Protein AF-W9GMM9-F1 (afdb_monomer)

pLDDT: mean 70.07, std 16.11, range [43.91, 92.75]

Sequence (84 aa):
MTREDEGAKDLLDTDLRDEIELVSDLVVAASSTDRHFTPDEVDVLLGLRRQQGQPADASTGTGSPTVPHGDTDEGGSPRHTADQ

Mean predicted aligned error: 19.05 Å

Radius of gyration: 26.24 Å; Cα contacts (8 Å, |Δi|>4): 10; chains: 1; bounding box: 82×36×45 Å

Secondary structure (DSSP, 8-state):
--HHHHHHHHTTSHHHHHHHHHHHHHHHHHHTSSSPPPHHHHHHHTT-S--TT-------------------------------

Foldseek 3Di:
DDPVVVVVVVCVDVVVVVVVVVVVVVVVVQVPDPDHDDPVRVCVVVVVDDPPPDPPPPPDDDDDDDDDDDPPPPDDDDDPDDDD

Organism: NCBI:txid584657

Structure (mmCIF, N/CA/C/O backbone):
data_AF-W9GMM9-F1
#
_entry.id   AF-W9GMM9-F1
#
loop_
_atom_site.group_PDB
_atom_site.id
_atom_site.type_symbol
_atom_site.label_atom_id
_atom_site.label_alt_id
_atom_site.label_comp_id
_atom_site.label_asym_id
_atom_site.label_entity_id
_atom_site.label_seq_id
_atom_site.pdbx_PDB_ins_code
_atom_site.Cartn_x
_atom_site.Cartn_y
_atom_site.Cartn_z
_atom_site.occupancy
_atom_site.B_iso_or_equiv
_atom_site.auth_seq_id
_atom_site.auth_comp_id
_atom_site.auth_asym_id
_atom_site.auth_atom_id
_atom_site.pdbx_PDB_model_num
ATOM 1 N N . MET A 1 1 ? 31.859 5.307 -17.843 1.00 43.91 1 MET A N 1
ATOM 2 C CA . MET A 1 1 ? 30.417 5.256 -17.543 1.00 43.91 1 MET A CA 1
ATOM 3 C C . MET A 1 1 ? 30.302 4.641 -16.165 1.00 43.91 1 MET A C 1
ATOM 5 O O . MET A 1 1 ? 30.816 3.549 -15.957 1.00 43.91 1 MET A O 1
ATOM 9 N N . THR A 1 2 ? 29.845 5.426 -15.200 1.00 51.88 2 THR A N 1
ATOM 10 C CA . THR A 1 2 ? 29.733 5.063 -13.783 1.00 51.88 2 THR A CA 1
ATOM 11 C C . THR A 1 2 ? 28.454 4.251 -13.577 1.00 51.88 2 THR A C 1
ATOM 13 O O . THR A 1 2 ? 27.428 4.588 -14.152 1.00 51.88 2 THR A O 1
ATOM 16 N N . ARG A 1 3 ? 28.501 3.189 -12.761 1.00 58.81 3 ARG A N 1
ATOM 17 C CA . ARG A 1 3 ? 27.347 2.313 -12.438 1.00 58.81 3 ARG A CA 1
ATOM 18 C C . ARG A 1 3 ? 26.091 3.068 -11.976 1.00 58.81 3 ARG A C 1
ATOM 20 O O . ARG A 1 3 ? 24.983 2.578 -12.135 1.00 58.81 3 ARG A O 1
ATOM 27 N N . GLU A 1 4 ? 26.277 4.254 -11.409 1.00 58.84 4 GLU A N 1
ATOM 28 C CA . GLU A 1 4 ? 25.217 5.148 -10.929 1.00 58.84 4 GLU A CA 1
ATOM 29 C C . GLU A 1 4 ? 24.354 5.714 -12.076 1.00 58.84 4 GLU A C 1
ATOM 31 O O . GLU A 1 4 ? 23.162 5.938 -11.896 1.00 58.84 4 GLU A O 1
ATOM 36 N N . ASP A 1 5 ? 24.931 5.874 -13.272 1.00 54.00 5 ASP A N 1
ATOM 37 C CA . ASP A 1 5 ? 24.247 6.363 -14.482 1.00 54.00 5 ASP A CA 1
ATOM 38 C C . ASP A 1 5 ? 23.360 5.277 -15.130 1.00 54.00 5 ASP A C 1
ATOM 40 O O . ASP A 1 5 ? 22.402 5.583 -15.837 1.00 54.00 5 ASP A O 1
ATOM 44 N N . GLU A 1 6 ? 23.655 3.992 -14.890 1.00 54.12 6 GLU A N 1
ATOM 45 C CA . GLU A 1 6 ? 22.840 2.871 -15.386 1.00 54.12 6 GLU A CA 1
ATOM 46 C C . GLU A 1 6 ? 21.562 2.692 -14.552 1.00 54.12 6 GLU A C 1
ATOM 48 O O . GLU A 1 6 ? 20.488 2.542 -15.128 1.00 54.12 6 GLU A O 1
ATOM 53 N N . GLY A 1 7 ? 21.641 2.817 -13.219 1.00 58.03 7 GLY A N 1
ATOM 54 C CA . GLY A 1 7 ? 20.459 2.784 -12.341 1.00 58.03 7 GLY A CA 1
ATOM 55 C C . GLY A 1 7 ? 19.539 4.002 -12.506 1.00 58.03 7 GLY A C 1
ATOM 56 O O . GLY A 1 7 ? 18.324 3.891 -12.376 1.00 58.03 7 GLY A O 1
ATOM 57 N N . ALA A 1 8 ? 20.095 5.162 -12.870 1.00 55.97 8 ALA A N 1
ATOM 58 C CA . ALA A 1 8 ? 19.312 6.354 -13.205 1.00 55.97 8 ALA A CA 1
ATOM 59 C C . ALA A 1 8 ? 18.533 6.220 -14.529 1.00 55.97 8 ALA A C 1
ATOM 61 O O . ALA A 1 8 ? 17.516 6.886 -14.719 1.00 55.97 8 ALA A O 1
ATOM 62 N N . LYS A 1 9 ? 18.999 5.363 -15.445 1.00 56.94 9 LYS A N 1
ATOM 63 C CA . LYS A 1 9 ? 18.335 5.072 -16.722 1.00 56.94 9 LYS A CA 1
ATOM 64 C C . LYS A 1 9 ? 17.178 4.085 -16.571 1.00 56.94 9 LYS A C 1
ATOM 66 O O . LYS A 1 9 ? 16.187 4.232 -17.275 1.00 56.94 9 LYS A O 1
ATOM 71 N N . ASP A 1 10 ? 17.308 3.151 -15.633 1.00 59.41 10 ASP A N 1
ATOM 72 C CA . ASP A 1 10 ? 16.276 2.179 -15.240 1.00 59.41 10 ASP A CA 1
ATOM 73 C C . ASP A 1 10 ? 15.053 2.883 -14.617 1.00 59.41 10 ASP A C 1
ATOM 75 O O . ASP A 1 10 ? 13.905 2.532 -14.855 1.00 59.41 10 ASP A O 1
ATOM 79 N N . LEU A 1 11 ? 15.290 4.000 -13.919 1.00 56.56 11 LEU A N 1
ATOM 80 C CA . LEU A 1 11 ? 14.236 4.844 -13.351 1.00 56.56 11 LEU A CA 1
ATOM 81 C C . LEU A 1 11 ? 13.461 5.697 -14.392 1.00 56.56 11 LEU A C 1
ATOM 83 O O . LEU A 1 11 ? 12.473 6.355 -14.063 1.00 56.56 11 LEU A O 1
ATOM 87 N N . LEU A 1 12 ? 13.924 5.747 -15.645 1.00 61.97 12 LEU A N 1
ATOM 88 C CA . LEU A 1 12 ? 13.220 6.381 -16.773 1.00 61.97 12 LEU A CA 1
ATOM 89 C C . LEU A 1 12 ? 12.485 5.348 -17.642 1.00 61.97 12 LEU A C 1
ATOM 91 O O . LEU A 1 12 ? 11.851 5.730 -18.631 1.00 61.97 12 LEU A O 1
ATOM 95 N N . ASP A 1 13 ? 12.600 4.068 -17.287 1.00 67.31 13 ASP A N 1
ATOM 96 C CA . ASP A 1 13 ? 11.965 2.950 -17.961 1.00 67.31 13 ASP A CA 1
ATOM 97 C C . ASP A 1 13 ? 10.484 2.873 -17.567 1.00 67.31 13 ASP A C 1
ATOM 99 O O . ASP A 1 13 ? 10.074 3.296 -16.483 1.00 67.31 13 ASP A O 1
ATOM 103 N N . THR A 1 14 ? 9.645 2.404 -18.481 1.00 74.69 14 THR A N 1
ATOM 104 C CA . THR A 1 14 ? 8.176 2.468 -18.328 1.00 74.69 14 THR A CA 1
ATOM 105 C C . THR A 1 14 ? 7.705 1.697 -17.093 1.00 74.69 14 THR A C 1
ATOM 107 O O . THR A 1 14 ? 6.784 2.136 -16.410 1.00 74.69 14 THR A O 1
ATOM 110 N N . ASP A 1 15 ? 8.431 0.639 -16.740 1.00 81.50 15 ASP A N 1
ATOM 111 C CA . ASP A 1 15 ? 8.189 -0.184 -15.559 1.00 81.50 15 ASP A CA 1
ATOM 112 C C . ASP A 1 15 ? 8.300 0.617 -14.252 1.00 81.50 15 ASP A C 1
ATOM 114 O O . ASP A 1 15 ? 7.480 0.430 -13.352 1.00 81.50 15 ASP A O 1
ATOM 118 N N . LEU A 1 16 ? 9.236 1.575 -14.148 1.00 83.12 16 LEU A N 1
ATOM 119 C CA . LEU A 1 16 ? 9.283 2.439 -12.965 1.00 83.12 16 LEU A CA 1
ATOM 120 C C . LEU A 1 16 ? 8.069 3.368 -12.917 1.00 83.12 16 LEU A C 1
ATOM 122 O O . LEU A 1 16 ? 7.520 3.627 -11.848 1.00 83.12 16 LEU A O 1
ATOM 126 N N . ARG A 1 17 ? 7.640 3.910 -14.060 1.00 83.94 17 ARG A N 1
ATOM 127 C CA . ARG A 1 17 ? 6.456 4.778 -14.079 1.00 83.94 17 ARG A CA 1
ATOM 128 C C . ARG A 1 17 ? 5.234 4.027 -13.555 1.00 83.94 17 ARG A C 1
ATOM 130 O O . ARG A 1 17 ? 4.502 4.589 -12.741 1.00 83.94 17 ARG A O 1
ATOM 137 N N . ASP A 1 18 ? 5.070 2.783 -13.982 1.00 87.25 18 ASP A N 1
ATOM 138 C CA . ASP A 1 18 ? 3.980 1.918 -13.548 1.00 87.25 18 ASP A CA 1
ATOM 139 C C . ASP A 1 18 ? 4.108 1.575 -12.049 1.00 87.25 18 ASP A C 1
ATOM 141 O O . ASP A 1 18 ? 3.114 1.600 -11.320 1.00 87.25 18 ASP A O 1
ATOM 145 N N . GLU A 1 19 ? 5.326 1.345 -11.539 1.00 89.12 19 GLU A N 1
ATOM 146 C CA . GLU A 1 19 ? 5.570 1.163 -10.099 1.00 89.12 19 GLU A CA 1
ATOM 147 C C . GLU A 1 19 ? 5.221 2.423 -9.290 1.00 89.12 19 GLU A C 1
ATO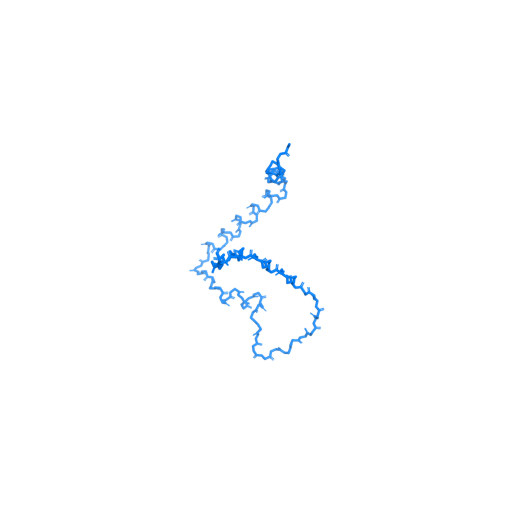M 149 O O . GLU A 1 19 ? 4.586 2.333 -8.237 1.00 89.12 19 GLU A O 1
ATOM 154 N N . ILE A 1 20 ? 5.578 3.613 -9.782 1.00 88.06 20 ILE A N 1
ATOM 155 C CA . ILE A 1 20 ? 5.235 4.886 -9.135 1.00 88.06 20 ILE A CA 1
ATOM 156 C C . ILE A 1 20 ? 3.715 5.079 -9.091 1.00 88.06 20 ILE A C 1
ATOM 158 O O . ILE A 1 20 ? 3.195 5.505 -8.055 1.00 88.06 20 ILE A O 1
ATOM 162 N N . GLU A 1 21 ? 3.000 4.782 -10.180 1.00 90.94 21 GLU A N 1
ATOM 163 C CA . GLU A 1 21 ? 1.531 4.835 -10.222 1.00 90.94 21 GLU A CA 1
ATOM 164 C C . GLU A 1 21 ? 0.926 3.877 -9.186 1.00 90.94 21 GLU A C 1
ATOM 166 O O . GLU A 1 21 ? 0.132 4.301 -8.343 1.00 90.94 21 GLU A O 1
ATOM 171 N N . LEU A 1 22 ? 1.407 2.631 -9.142 1.00 90.75 22 LEU A N 1
ATOM 172 C CA . LEU A 1 22 ? 0.966 1.621 -8.179 1.00 90.75 22 LEU A CA 1
ATOM 173 C C . LEU A 1 22 ? 1.200 2.042 -6.717 1.00 90.75 22 LEU A C 1
ATOM 175 O O . LEU A 1 22 ? 0.311 1.901 -5.873 1.00 90.75 22 LEU A O 1
ATOM 179 N N . VAL A 1 23 ? 2.391 2.554 -6.392 1.00 91.69 23 VAL A N 1
ATOM 180 C CA . VAL A 1 23 ? 2.726 3.005 -5.030 1.00 91.69 23 VAL A CA 1
ATOM 181 C C . VAL A 1 23 ? 1.901 4.234 -4.645 1.00 91.69 23 VAL A C 1
ATOM 183 O O . VAL A 1 23 ? 1.460 4.343 -3.499 1.00 91.69 23 VAL A O 1
ATOM 186 N N . SER A 1 24 ? 1.649 5.140 -5.591 1.00 91.94 24 SER A N 1
ATOM 187 C CA . SER A 1 24 ? 0.808 6.318 -5.360 1.00 91.94 24 SER A C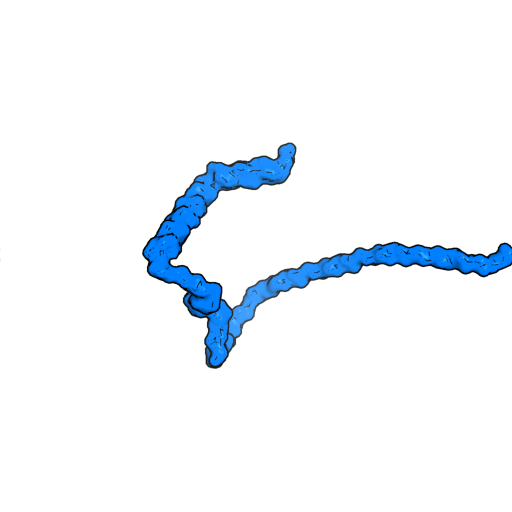A 1
ATOM 188 C C . SER A 1 24 ? -0.627 5.913 -5.017 1.00 91.94 24 SER A C 1
ATOM 190 O O . SER A 1 24 ? -1.168 6.376 -4.009 1.00 91.94 24 SER A O 1
ATOM 192 N N . ASP A 1 25 ? -1.209 4.991 -5.785 1.00 92.75 25 ASP A N 1
ATOM 193 C CA . ASP A 1 25 ? -2.548 4.448 -5.539 1.00 92.75 25 ASP A CA 1
ATOM 194 C C . ASP A 1 25 ? -2.638 3.742 -4.184 1.00 92.75 25 ASP A C 1
ATOM 196 O O . ASP A 1 25 ? -3.591 3.951 -3.425 1.00 92.75 25 ASP A O 1
ATOM 200 N N . LEU A 1 26 ? -1.615 2.959 -3.828 1.00 89.44 26 LEU A N 1
ATOM 201 C CA . LEU A 1 26 ? -1.535 2.290 -2.532 1.00 89.44 26 LEU A CA 1
ATOM 202 C C . LEU A 1 26 ? -1.528 3.292 -1.367 1.00 89.44 26 LEU A C 1
ATOM 204 O O . LEU A 1 26 ? -2.219 3.080 -0.369 1.00 89.44 26 LEU A O 1
ATOM 208 N N . VAL A 1 27 ? -0.782 4.393 -1.482 1.00 89.56 27 VAL A N 1
ATOM 209 C CA . VAL A 1 27 ? -0.729 5.442 -0.451 1.00 89.56 27 VAL A CA 1
ATOM 210 C C . VAL A 1 27 ? -2.067 6.171 -0.331 1.00 89.56 27 VAL A C 1
ATOM 212 O O . VAL A 1 27 ? -2.536 6.415 0.786 1.00 89.56 27 VAL A O 1
ATOM 215 N N . VAL A 1 28 ? -2.723 6.489 -1.451 1.00 90.94 28 VAL A N 1
ATOM 216 C CA . VAL A 1 28 ? -4.065 7.094 -1.443 1.00 90.94 28 VAL A CA 1
ATOM 217 C C . VAL A 1 28 ? -5.062 6.156 -0.764 1.00 90.94 28 VAL A C 1
ATOM 219 O O . VAL A 1 28 ? -5.754 6.571 0.166 1.00 90.94 28 VAL A O 1
ATOM 222 N N . ALA A 1 29 ? -5.080 4.877 -1.143 1.00 87.19 29 ALA A N 1
ATOM 223 C CA . ALA A 1 29 ? -5.945 3.879 -0.526 1.00 87.19 29 ALA A CA 1
ATOM 224 C C . ALA A 1 29 ? -5.678 3.759 0.983 1.00 87.19 29 ALA A C 1
ATOM 226 O O . ALA A 1 29 ? -6.612 3.847 1.780 1.00 87.19 29 ALA A O 1
ATOM 227 N N . ALA A 1 30 ? -4.412 3.652 1.394 1.00 83.88 30 ALA A N 1
ATOM 228 C CA . ALA A 1 30 ? -4.031 3.552 2.800 1.00 83.88 30 ALA A CA 1
ATOM 229 C C . ALA A 1 30 ? -4.411 4.803 3.611 1.00 83.88 30 ALA A C 1
ATOM 231 O O . ALA A 1 30 ? -4.863 4.678 4.750 1.00 83.88 30 ALA A O 1
ATOM 232 N N . SER A 1 31 ? -4.267 6.001 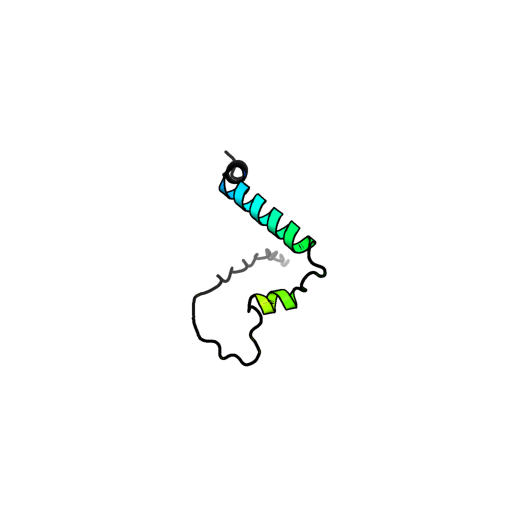3.036 1.00 85.19 31 SER A N 1
ATOM 233 C CA . SER A 1 31 ? -4.622 7.270 3.694 1.00 85.19 31 SER A CA 1
ATOM 234 C C . SER A 1 31 ? -6.130 7.535 3.758 1.00 85.19 31 SER A C 1
ATOM 236 O O . SER A 1 31 ? -6.574 8.305 4.604 1.00 85.19 31 SER A O 1
ATOM 238 N N . SER A 1 32 ? -6.924 6.871 2.914 1.00 85.56 32 SER A N 1
ATOM 239 C CA . SER A 1 32 ? -8.390 6.951 2.939 1.00 85.56 32 SER A CA 1
ATOM 240 C C . SER A 1 32 ? -9.050 6.088 4.025 1.00 85.56 32 SER A C 1
ATOM 242 O O . SER A 1 32 ? -10.264 6.153 4.208 1.00 85.56 32 SER A O 1
ATOM 244 N N . THR A 1 33 ? -8.271 5.270 4.742 1.00 79.88 33 THR A N 1
ATOM 245 C CA . THR A 1 33 ? -8.792 4.381 5.789 1.00 79.88 33 THR A CA 1
ATOM 246 C C . THR A 1 33 ? -8.979 5.111 7.120 1.00 79.88 33 THR A C 1
ATOM 248 O O . THR A 1 33 ? -8.134 5.902 7.528 1.00 79.88 33 THR A O 1
ATOM 251 N N . ASP A 1 34 ? -10.058 4.795 7.846 1.00 82.69 34 ASP A N 1
ATOM 252 C CA . ASP A 1 34 ? -10.339 5.373 9.175 1.00 82.69 34 ASP A CA 1
ATOM 253 C C . ASP A 1 34 ? -9.236 5.067 10.207 1.00 82.69 34 ASP A C 1
ATOM 255 O O . ASP A 1 34 ? -9.061 5.779 11.198 1.00 82.69 34 ASP A O 1
ATOM 259 N N . ARG A 1 35 ? -8.512 3.962 9.996 1.00 89.81 35 ARG A N 1
ATOM 260 C CA . ARG A 1 35 ? -7.431 3.471 10.850 1.00 89.81 35 ARG A CA 1
ATOM 261 C C . ARG A 1 35 ? -6.441 2.666 10.008 1.00 89.81 35 ARG A C 1
ATOM 263 O O . ARG A 1 35 ? -6.843 1.753 9.290 1.00 89.81 35 ARG A O 1
ATOM 270 N N . HIS A 1 36 ? -5.151 2.924 10.205 1.00 88.06 36 HIS A N 1
ATOM 271 C CA . HIS A 1 36 ? -4.080 2.082 9.674 1.00 88.06 36 HIS A CA 1
ATOM 272 C C . HIS A 1 36 ? -3.971 0.758 10.440 1.00 88.06 36 HIS A C 1
ATOM 274 O O . HIS A 1 36 ? -4.167 0.716 11.657 1.00 88.06 36 HIS A O 1
ATOM 280 N N . PHE A 1 37 ? -3.610 -0.317 9.739 1.00 87.81 37 PHE A N 1
ATOM 281 C CA . PHE A 1 37 ? -3.246 -1.567 10.398 1.00 87.81 37 PHE A CA 1
ATOM 282 C C . PHE A 1 37 ? -1.942 -1.409 11.178 1.00 87.81 37 PHE A C 1
ATOM 284 O O . PHE A 1 37 ? -0.989 -0.772 10.728 1.00 87.81 37 PHE A O 1
ATOM 291 N N . THR A 1 38 ? -1.896 -2.026 12.351 1.00 91.69 38 THR A N 1
ATOM 292 C CA . THR A 1 38 ? -0.649 -2.236 13.086 1.00 91.69 38 THR A CA 1
ATOM 293 C C . THR A 1 38 ? 0.209 -3.292 12.376 1.00 91.69 38 THR A C 1
ATOM 295 O O . THR A 1 38 ? -0.339 -4.142 11.668 1.00 91.69 38 THR A O 1
ATOM 298 N N . PRO A 1 39 ? 1.540 -3.305 12.578 1.00 89.56 39 PRO A N 1
ATOM 299 C CA . PRO A 1 39 ? 2.412 -4.324 11.984 1.00 89.56 39 PRO A CA 1
ATOM 300 C C . PRO A 1 39 ? 1.946 -5.761 12.271 1.00 89.56 39 PRO A C 1
ATOM 302 O O . PRO A 1 39 ? 1.884 -6.589 11.370 1.00 89.56 39 PRO A O 1
ATOM 305 N N . ASP A 1 40 ? 1.501 -6.024 13.502 1.00 91.25 40 ASP A N 1
ATOM 306 C CA . ASP A 1 40 ? 0.969 -7.325 13.921 1.00 91.25 40 ASP A CA 1
ATOM 307 C C . ASP A 1 40 ? -0.285 -7.755 13.144 1.00 91.25 40 ASP A C 1
ATOM 309 O O . ASP A 1 40 ? -0.491 -8.941 12.885 1.00 91.25 40 ASP A O 1
ATOM 313 N N . GLU A 1 41 ? -1.158 -6.805 12.813 1.00 91.94 41 GLU A N 1
ATOM 314 C CA . GLU A 1 41 ? -2.374 -7.064 12.039 1.00 91.94 41 GLU A CA 1
ATOM 315 C C . GLU A 1 41 ? -2.040 -7.335 10.571 1.00 91.94 41 GLU A C 1
ATOM 317 O O . GLU A 1 41 ? -2.634 -8.232 9.970 1.00 91.94 41 GLU A O 1
ATOM 322 N N . VAL A 1 42 ? -1.053 -6.621 10.019 1.00 91.06 42 VAL A N 1
ATOM 323 C CA . VAL A 1 42 ? -0.515 -6.879 8.675 1.00 91.06 42 VAL A CA 1
ATOM 324 C C . VAL A 1 42 ? 0.082 -8.285 8.603 1.00 91.06 42 VAL 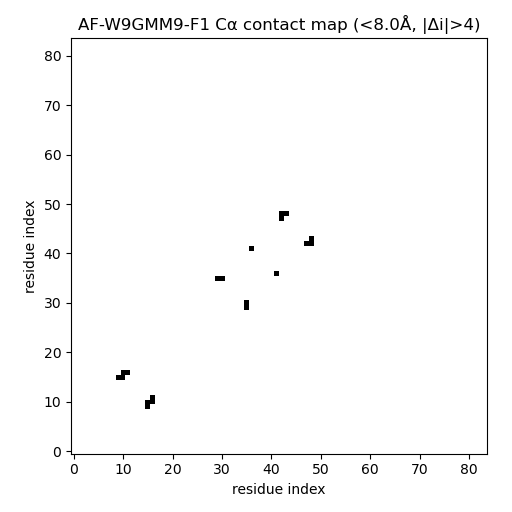A C 1
ATOM 326 O O . VAL A 1 42 ? -0.263 -9.046 7.702 1.00 91.06 42 VAL A O 1
ATOM 329 N N . ASP A 1 43 ? 0.888 -8.682 9.588 1.00 89.62 43 ASP A N 1
ATOM 330 C CA . ASP A 1 43 ? 1.498 -10.015 9.639 1.00 89.62 43 ASP A CA 1
ATOM 331 C C . ASP A 1 43 ? 0.461 -11.143 9.712 1.00 89.62 43 ASP A C 1
ATOM 333 O O . ASP A 1 43 ? 0.669 -12.228 9.164 1.00 89.62 43 ASP A O 1
ATOM 337 N N . VAL A 1 44 ? -0.667 -10.910 10.390 1.00 92.44 44 VAL A N 1
ATOM 338 C CA . VAL A 1 44 ? -1.781 -11.867 10.440 1.00 92.44 44 VAL A CA 1
ATOM 339 C C . VAL A 1 44 ? -2.487 -11.957 9.087 1.00 92.44 44 VAL A C 1
ATOM 341 O O . VAL A 1 44 ? -2.753 -13.067 8.628 1.00 92.44 44 VAL A O 1
ATOM 344 N N . LEU A 1 45 ? -2.758 -10.826 8.429 1.00 88.94 45 LEU A N 1
ATOM 345 C CA . LEU A 1 45 ? -3.389 -10.794 7.103 1.00 88.94 45 LEU A CA 1
ATOM 346 C C . LEU A 1 45 ? -2.518 -11.449 6.024 1.00 88.94 45 LEU A C 1
ATOM 348 O O . LEU A 1 45 ? -3.038 -12.148 5.158 1.00 88.94 45 LEU A O 1
ATOM 352 N N . LEU A 1 46 ? -1.201 -11.259 6.102 1.00 89.62 46 LEU A N 1
ATOM 353 C CA . LEU A 1 46 ? -0.226 -11.870 5.198 1.00 89.62 46 LEU A CA 1
ATOM 354 C C . LEU A 1 46 ? 0.103 -13.329 5.558 1.00 89.62 46 LEU A C 1
ATOM 356 O O . LEU A 1 46 ? 0.873 -13.976 4.852 1.00 89.62 46 LEU A O 1
ATOM 360 N N . GLY A 1 47 ? -0.445 -13.859 6.659 1.00 90.38 47 GLY A N 1
ATOM 361 C CA . GLY A 1 47 ? -0.168 -15.221 7.123 1.00 90.38 47 GLY A CA 1
ATOM 362 C C . GLY A 1 47 ? 1.267 -15.441 7.625 1.00 90.38 47 GLY A C 1
ATOM 363 O O . GLY A 1 47 ? 1.690 -16.584 7.791 1.00 90.38 47 GLY A O 1
ATOM 364 N N . LEU A 1 48 ? 2.020 -14.368 7.891 1.00 87.12 48 LEU A N 1
ATOM 365 C CA . LEU A 1 48 ? 3.396 -14.410 8.407 1.00 87.12 48 LEU A CA 1
ATOM 366 C C . LEU A 1 48 ? 3.437 -14.886 9.863 1.00 87.12 48 LEU A C 1
ATOM 368 O O . LEU A 1 48 ? 4.398 -15.520 10.309 1.00 87.12 48 LEU A O 1
ATOM 372 N N .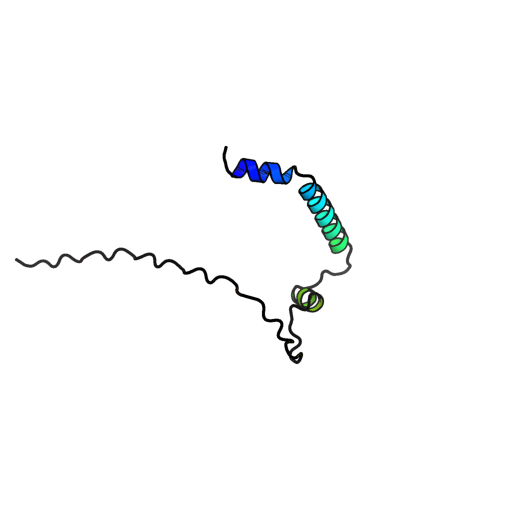 ARG A 1 49 ? 2.357 -14.644 10.613 1.00 80.94 49 ARG A N 1
ATOM 373 C CA . ARG A 1 49 ? 2.156 -15.251 11.928 1.00 80.94 49 ARG A CA 1
ATOM 374 C C . ARG A 1 49 ? 1.658 -1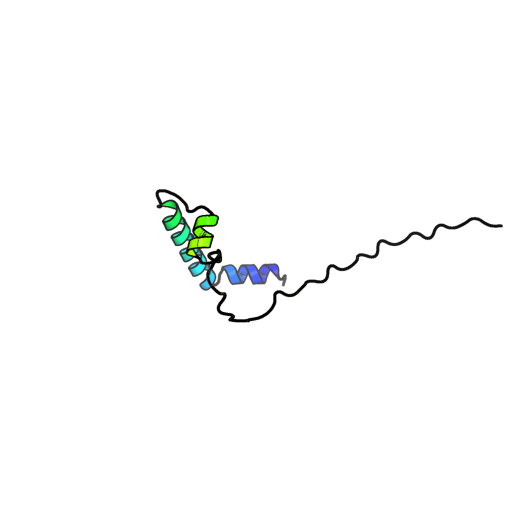6.678 11.752 1.00 80.94 49 ARG A C 1
ATOM 376 O O . ARG A 1 49 ? 0.481 -16.903 11.482 1.00 80.94 49 ARG A O 1
ATOM 383 N N . ARG A 1 50 ? 2.535 -17.657 12.003 1.00 67.62 50 ARG A N 1
ATOM 384 C CA . ARG A 1 50 ? 2.089 -19.033 12.264 1.00 67.62 50 ARG A CA 1
ATOM 385 C C . ARG A 1 50 ? 1.078 -18.984 13.407 1.00 67.62 50 ARG A C 1
ATOM 387 O O . ARG A 1 50 ? 1.452 -18.693 14.544 1.00 67.62 50 ARG A O 1
ATOM 394 N N . GLN A 1 51 ? -0.188 -19.283 13.113 1.00 65.69 51 GLN A N 1
ATOM 395 C CA . GLN A 1 51 ? -1.148 -19.639 14.150 1.00 65.69 51 GLN A CA 1
ATOM 396 C C . GLN A 1 51 ? -0.505 -20.763 14.959 1.00 65.69 51 GLN A C 1
ATOM 398 O O . GLN A 1 51 ? -0.156 -21.809 14.405 1.00 65.69 51 GLN A O 1
ATOM 403 N N . GLN A 1 52 ? -0.257 -20.511 16.243 1.00 62.50 52 GLN A N 1
ATOM 404 C CA . GLN A 1 52 ? 0.284 -21.503 17.164 1.00 62.50 52 GLN A 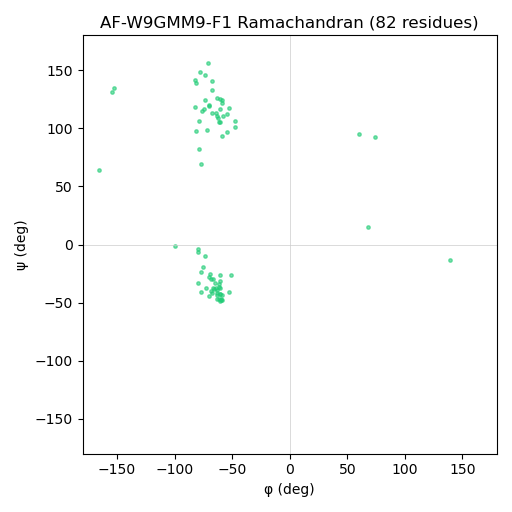CA 1
ATOM 405 C C . GLN A 1 52 ? -0.700 -22.684 17.193 1.00 62.50 52 GLN A C 1
ATOM 407 O O . GLN A 1 52 ? -1.710 -22.629 17.883 1.00 62.50 52 GLN A O 1
ATOM 412 N N . GLY A 1 53 ? -0.464 -23.703 16.363 1.00 58.44 53 GLY A N 1
ATOM 413 C CA . GLY A 1 53 ? -1.370 -24.844 16.205 1.00 58.44 53 GLY A CA 1
ATOM 414 C C . GLY A 1 53 ? -1.581 -25.348 14.775 1.00 58.44 53 GLY A C 1
ATOM 415 O O . GLY A 1 53 ? -2.083 -26.458 14.622 1.00 58.44 53 GLY A O 1
ATOM 416 N N . GLN A 1 54 ? -1.186 -24.612 13.7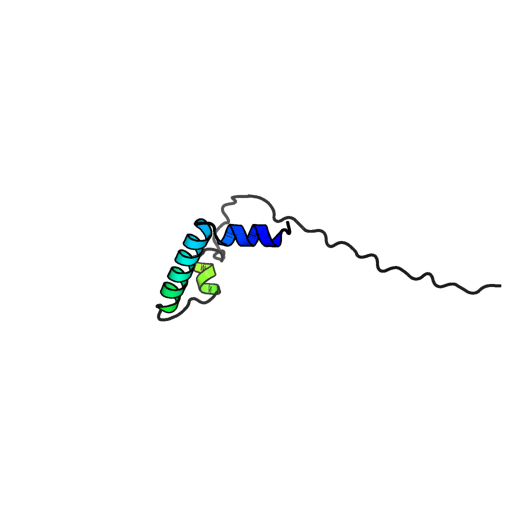30 1.00 57.22 54 GLN A N 1
ATOM 417 C CA . GLN A 1 54 ? -1.278 -25.138 12.364 1.00 57.22 54 GLN A CA 1
ATOM 418 C C . GLN A 1 54 ? -0.055 -26.028 12.074 1.00 57.22 54 GLN A C 1
ATOM 420 O O . GLN A 1 54 ? 1.074 -25.528 12.152 1.00 57.22 54 GLN A O 1
ATOM 425 N N . PRO A 1 55 ? -0.223 -27.336 11.782 1.00 57.72 55 PRO A N 1
ATOM 426 C CA . PRO A 1 55 ? 0.901 -28.166 11.372 1.00 57.72 55 PRO A CA 1
ATOM 427 C C . PRO A 1 55 ? 1.500 -27.550 10.109 1.00 57.72 55 PRO A C 1
ATOM 429 O O . PRO A 1 55 ? 0.786 -27.292 9.141 1.00 57.72 55 PRO A O 1
ATOM 432 N N . ALA A 1 56 ? 2.798 -27.254 10.160 1.00 62.41 56 ALA A N 1
ATOM 433 C CA . ALA A 1 56 ? 3.536 -26.762 9.012 1.00 62.41 56 ALA A CA 1
ATOM 434 C C . ALA A 1 56 ? 3.462 -27.834 7.924 1.00 62.41 56 ALA A C 1
ATOM 436 O O . ALA A 1 56 ? 4.100 -28.879 8.051 1.00 62.41 56 ALA A O 1
ATOM 437 N N . ASP A 1 57 ? 2.658 -27.595 6.890 1.00 62.47 57 ASP A N 1
ATOM 438 C CA . ASP A 1 57 ? 2.760 -28.387 5.679 1.00 62.47 57 ASP A CA 1
ATOM 439 C C . ASP A 1 57 ? 4.149 -28.114 5.098 1.00 62.47 57 ASP A C 1
ATOM 441 O O . ASP A 1 57 ? 4.511 -26.975 4.787 1.00 62.47 57 ASP A O 1
ATOM 445 N N . ALA A 1 58 ? 4.986 -29.146 5.115 1.00 61.91 58 ALA A N 1
ATOM 446 C CA . ALA A 1 58 ? 6.418 -29.055 4.907 1.00 61.91 58 ALA A CA 1
ATOM 447 C C . ALA A 1 58 ? 6.743 -28.876 3.419 1.00 61.91 58 ALA A C 1
ATOM 449 O O . ALA A 1 58 ? 7.341 -29.748 2.792 1.00 61.91 58 ALA A O 1
ATOM 450 N N . SER A 1 59 ? 6.415 -27.715 2.856 1.00 58.00 59 SER A N 1
ATOM 451 C CA . SER A 1 59 ? 7.023 -27.260 1.606 1.00 58.00 59 SER A CA 1
ATOM 452 C C . SER A 1 59 ? 8.409 -26.694 1.913 1.00 58.00 59 SER A C 1
ATOM 454 O O . SER A 1 59 ? 8.616 -25.503 2.128 1.00 58.00 59 SER A O 1
ATOM 456 N N . THR A 1 60 ? 9.362 -27.618 2.012 1.00 56.12 60 THR A N 1
ATOM 457 C CA . THR A 1 60 ? 10.801 -27.365 2.114 1.00 56.12 60 THR A CA 1
ATOM 458 C C . THR A 1 60 ? 11.294 -26.683 0.837 1.00 56.12 60 THR A C 1
ATOM 460 O O . THR A 1 60 ? 11.107 -27.225 -0.249 1.00 56.12 60 THR A O 1
ATOM 463 N N . GLY A 1 61 ? 11.962 -25.532 0.960 1.00 47.94 61 GLY A N 1
ATOM 464 C CA . GLY A 1 61 ? 12.481 -24.799 -0.197 1.00 47.94 61 GLY A CA 1
ATOM 465 C C . GLY A 1 61 ? 13.502 -23.708 0.133 1.00 47.94 61 GLY A C 1
ATOM 466 O O . GLY A 1 61 ? 13.256 -22.541 -0.124 1.00 47.94 61 GLY A O 1
ATOM 467 N N . THR A 1 62 ? 14.656 -24.125 0.667 1.00 52.09 62 THR A N 1
ATOM 468 C CA . THR A 1 62 ? 16.000 -23.532 0.450 1.00 52.09 62 THR A CA 1
ATOM 469 C C . THR A 1 62 ? 16.286 -22.065 0.833 1.00 52.09 62 THR A C 1
ATOM 471 O O . THR A 1 62 ? 16.191 -21.159 0.019 1.00 52.09 62 THR A O 1
ATOM 474 N N . GLY A 1 63 ? 16.832 -21.896 2.046 1.00 47.62 63 GLY A N 1
ATOM 475 C CA . GLY A 1 63 ? 18.214 -21.424 2.253 1.00 47.62 63 GLY A CA 1
ATOM 476 C C . GLY A 1 63 ? 18.538 -19.947 2.006 1.00 47.62 63 GLY A C 1
ATOM 477 O O . GLY A 1 63 ? 19.004 -19.590 0.929 1.00 47.62 63 GLY A O 1
ATOM 478 N N . SER A 1 64 ? 18.465 -19.122 3.054 1.00 52.84 64 SER A N 1
ATOM 479 C CA . SER A 1 64 ? 19.210 -17.855 3.094 1.00 52.84 64 SER A CA 1
ATOM 480 C C . SER A 1 64 ? 20.721 -18.134 3.164 1.00 52.84 64 SER A C 1
ATOM 482 O O . SER A 1 64 ? 21.137 -18.960 3.984 1.00 52.84 64 SER A O 1
ATOM 484 N N . PRO A 1 65 ? 21.566 -17.467 2.355 1.00 57.34 65 PRO A N 1
ATOM 485 C CA . PRO A 1 65 ? 23.009 -17.656 2.408 1.00 57.34 65 PRO A CA 1
ATOM 486 C C . PRO A 1 65 ? 23.568 -17.055 3.703 1.00 57.34 65 PRO A C 1
ATOM 488 O O . PRO A 1 65 ? 23.443 -15.859 3.964 1.00 57.34 65 PRO A O 1
ATOM 491 N N . THR A 1 66 ? 24.205 -17.892 4.521 1.00 60.44 66 THR A N 1
ATOM 492 C CA . THR A 1 66 ? 25.070 -17.448 5.615 1.00 60.44 66 THR A CA 1
ATOM 493 C C . THR A 1 66 ? 26.231 -16.662 5.016 1.00 60.44 66 THR A C 1
ATOM 495 O O . THR A 1 66 ? 27.100 -17.236 4.364 1.00 60.44 66 THR A O 1
ATOM 498 N N . VAL A 1 67 ? 26.242 -15.347 5.221 1.00 65.94 67 VAL A N 1
ATOM 499 C CA . VAL A 1 67 ? 27.389 -14.496 4.895 1.00 65.94 67 VAL A CA 1
ATOM 500 C C . VAL A 1 67 ? 28.441 -14.726 5.988 1.00 65.94 67 VAL A C 1
ATOM 502 O O . VAL A 1 67 ? 28.153 -14.426 7.150 1.00 65.94 67 VAL A O 1
ATOM 505 N N . PRO A 1 68 ? 29.625 -15.291 5.693 1.00 59.84 68 PRO A N 1
ATOM 506 C CA . PRO A 1 68 ? 30.668 -15.409 6.700 1.00 59.84 68 PRO A CA 1
ATOM 507 C C . PRO A 1 68 ? 31.209 -14.007 7.008 1.00 59.84 68 PRO A C 1
ATOM 509 O O . PRO A 1 68 ? 31.707 -13.314 6.121 1.00 59.84 68 PRO A O 1
ATOM 512 N N . HIS A 1 69 ? 31.078 -13.578 8.265 1.00 54.69 69 HIS A N 1
ATOM 513 C CA . HIS A 1 69 ? 31.784 -12.410 8.789 1.00 54.69 69 HIS A CA 1
ATOM 514 C C . HIS A 1 69 ? 33.286 -12.683 8.668 1.00 54.69 69 HIS A C 1
ATOM 516 O O . HIS A 1 69 ? 33.788 -13.641 9.251 1.00 54.69 69 HIS A O 1
ATOM 522 N N . GLY A 1 70 ? 33.983 -11.876 7.868 1.00 48.44 70 GLY A N 1
ATOM 523 C CA . GLY A 1 70 ? 35.435 -11.919 7.787 1.00 48.44 70 GLY A CA 1
ATOM 524 C C . GLY A 1 70 ? 36.033 -11.451 9.108 1.00 48.44 70 GLY A C 1
ATOM 525 O O . GLY A 1 70 ? 35.902 -10.278 9.456 1.00 48.44 70 GLY A O 1
ATOM 526 N N . ASP A 1 71 ? 36.680 -12.373 9.820 1.00 54.72 71 ASP A N 1
ATOM 527 C CA . ASP A 1 71 ? 37.675 -12.079 10.848 1.00 54.72 71 ASP A CA 1
ATOM 528 C C . ASP A 1 71 ? 38.666 -11.057 10.282 1.00 54.72 71 ASP A C 1
ATOM 530 O O . ASP A 1 71 ? 39.478 -11.354 9.402 1.00 54.72 71 ASP A O 1
ATOM 534 N N . THR A 1 72 ? 38.556 -9.816 10.747 1.00 60.56 72 THR A N 1
ATOM 535 C CA . THR A 1 72 ? 39.612 -8.831 10.551 1.00 60.56 72 THR A CA 1
ATOM 536 C C . THR A 1 72 ? 40.633 -9.126 11.636 1.00 60.56 72 THR A C 1
ATOM 538 O O . THR A 1 72 ? 40.430 -8.763 12.790 1.00 60.56 72 THR A O 1
ATOM 541 N N . ASP A 1 73 ? 41.675 -9.865 11.259 1.00 56.94 73 ASP A N 1
ATOM 542 C CA . ASP A 1 73 ? 42.872 -10.123 12.059 1.00 56.94 73 ASP A CA 1
ATOM 543 C C . ASP A 1 73 ? 43.463 -8.772 12.497 1.00 56.94 73 ASP A C 1
ATOM 545 O O . ASP A 1 73 ? 44.117 -8.064 11.726 1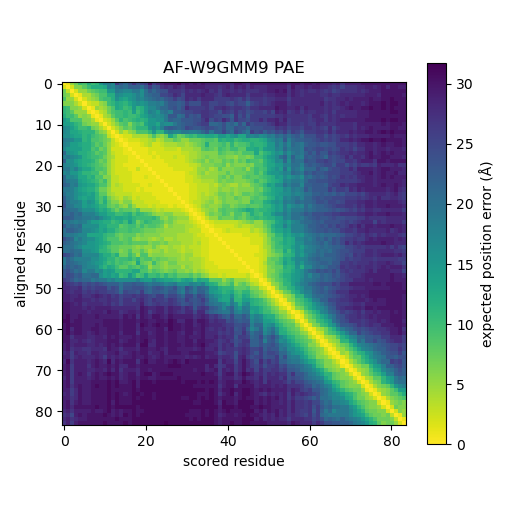.00 56.94 73 ASP A O 1
ATOM 549 N N . GLU A 1 74 ? 43.135 -8.352 13.721 1.00 54.81 74 GLU A N 1
ATOM 550 C CA . GLU A 1 74 ? 43.771 -7.214 14.369 1.00 54.81 74 GLU A CA 1
ATOM 551 C C . GLU A 1 74 ? 45.248 -7.554 14.560 1.00 54.81 74 GLU A C 1
ATOM 553 O O . GLU A 1 74 ? 45.611 -8.418 15.359 1.00 54.81 74 GLU A O 1
ATOM 558 N N . GLY A 1 75 ? 46.096 -6.852 13.804 1.00 46.00 75 GLY A N 1
ATOM 559 C CA . GLY A 1 75 ? 47.545 -6.984 13.823 1.00 46.00 75 GLY A CA 1
ATOM 560 C C . GLY A 1 75 ? 48.112 -6.974 15.241 1.00 46.00 75 GLY A C 1
ATOM 561 O O . GLY A 1 75 ? 48.306 -5.923 15.860 1.00 46.00 75 GLY A O 1
ATOM 562 N N . GLY A 1 76 ? 48.436 -8.169 15.731 1.00 46.31 76 GLY A N 1
ATOM 563 C CA . GLY A 1 76 ? 49.183 -8.383 16.957 1.00 46.31 76 GLY A CA 1
ATOM 564 C C . GLY A 1 76 ? 50.567 -7.754 16.842 1.00 46.31 76 GLY A C 1
ATOM 565 O O . GLY A 1 76 ? 51.455 -8.271 16.169 1.00 46.31 76 GLY A O 1
ATOM 566 N N . SER A 1 77 ? 50.757 -6.626 17.522 1.00 58.53 77 SER A N 1
ATOM 567 C CA . SER A 1 77 ? 52.068 -6.011 17.728 1.00 58.53 77 SER A CA 1
ATOM 568 C C . SER A 1 77 ? 53.000 -6.990 18.458 1.00 58.53 77 SER A C 1
ATOM 570 O O . SER A 1 77 ? 52.684 -7.379 19.588 1.00 58.53 77 SER A O 1
ATOM 572 N N . PRO A 1 78 ? 54.165 -7.379 17.907 1.00 62.62 78 PRO A N 1
ATOM 573 C CA . PRO A 1 78 ? 55.118 -8.164 18.671 1.00 62.62 78 PRO A CA 1
ATOM 574 C C . PRO A 1 78 ? 55.823 -7.257 19.684 1.00 62.62 78 PRO A C 1
ATOM 576 O O . PRO A 1 78 ? 56.545 -6.320 19.342 1.00 62.62 78 PRO A O 1
ATOM 579 N N . ARG A 1 79 ? 55.601 -7.558 20.966 1.00 57.88 79 ARG A N 1
ATOM 580 C CA . ARG A 1 79 ? 56.376 -7.039 22.094 1.00 57.88 79 ARG A CA 1
ATOM 581 C C . ARG A 1 79 ? 57.845 -7.420 21.900 1.00 57.88 79 ARG A C 1
ATOM 583 O O . ARG A 1 79 ? 58.193 -8.590 22.033 1.00 57.88 79 ARG A O 1
ATOM 590 N N . HIS A 1 80 ? 58.702 -6.442 21.618 1.00 56.69 80 HIS A N 1
ATOM 591 C CA . HIS A 1 80 ? 60.148 -6.637 21.641 1.00 56.69 80 HIS A CA 1
ATOM 592 C C . HIS A 1 80 ? 60.586 -6.770 23.103 1.00 56.69 80 HIS A C 1
ATOM 594 O O . HIS A 1 80 ? 60.713 -5.786 23.831 1.00 56.69 80 HIS A O 1
ATOM 600 N N . THR A 1 81 ? 60.758 -8.007 23.557 1.00 55.28 81 THR A N 1
ATOM 601 C CA . THR A 1 81 ? 61.487 -8.314 24.786 1.00 55.28 81 THR A CA 1
ATOM 602 C C . THR A 1 81 ? 62.916 -7.807 24.632 1.00 55.28 81 THR A C 1
ATOM 604 O O . THR A 1 81 ? 63.587 -8.119 23.647 1.00 55.28 81 THR A O 1
ATOM 607 N N . ALA A 1 82 ? 63.340 -6.974 25.577 1.00 53.16 82 ALA A N 1
ATOM 608 C CA . ALA A 1 82 ? 64.731 -6.628 25.789 1.00 53.16 82 ALA A CA 1
ATOM 609 C C . ALA A 1 82 ? 65.430 -7.833 26.423 1.00 53.16 82 ALA A C 1
ATOM 611 O O . ALA A 1 82 ? 64.975 -8.306 27.464 1.00 53.16 82 ALA A O 1
ATOM 612 N N . ASP A 1 83 ? 66.506 -8.305 25.800 1.00 56.50 83 ASP A N 1
ATOM 613 C CA . ASP A 1 83 ? 67.570 -9.023 26.492 1.00 56.50 83 ASP A CA 1
ATOM 614 C C . ASP A 1 83 ? 68.886 -8.869 25.715 1.00 56.50 83 ASP A C 1
ATOM 616 O O . ASP A 1 83 ? 68.923 -9.106 24.504 1.00 56.50 83 ASP A O 1
ATOM 620 N N . GLN A 1 84 ? 69.921 -8.511 26.483 1.00 50.25 84 GLN A N 1
ATOM 621 C CA . GLN A 1 84 ? 71.361 -8.385 26.191 1.00 50.25 84 GLN A CA 1
ATOM 622 C C . GLN A 1 84 ? 71.898 -7.025 25.733 1.00 50.25 84 GLN A C 1
ATOM 624 O O . GLN A 1 84 ? 71.694 -6.622 24.568 1.00 50.25 84 GLN A O 1
#

Solvent-accessible surface area (backbone atoms only — not comparable to full-atom values): 5793 Å² total; per-residue (Å²): 137,59,76,70,61,56,59,59,52,53,63,72,34,70,69,41,54,52,49,51,51,52,54,51,52,50,51,53,56,55,69,71,43,99,66,79,78,50,73,71,55,48,32,51,76,72,57,71,52,73,60,92,81,65,80,76,76,81,80,81,79,81,80,85,82,83,76,80,80,75,82,76,80,75,81,78,76,81,80,82,78,87,82,135